Protein AF-K1QH20-F1 (afdb_monomer_lite)

Organism: Magallana gigas (NCBI:txid29159)

pLDDT: mean 80.58, std 1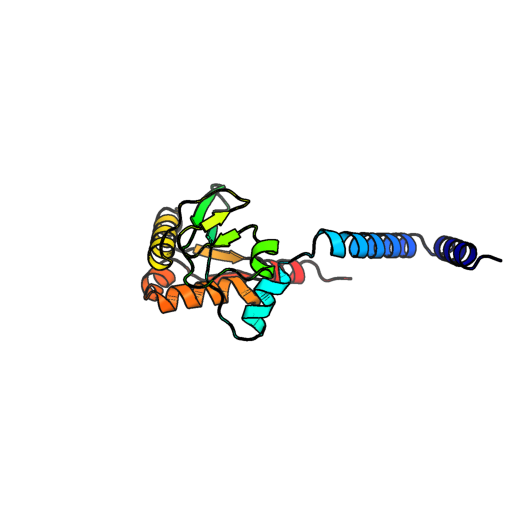6.11, range [40.53, 97.88]

Sequence (175 aa):
MDGNRVKKREKMSLPETKRRRLILKQERANQKDASEVSEGSTYQSVRQGAMPHITQIGAVEMESGEAFSTYVLPKISIEPGAEQATGKVYDGTSVFANGLKVAAVPIREALLNFLKWLSTLRNCEVVLVAHNGRVFDFRVLSNAVVRTGLQKQFLDKVSGFTDSLSLIRSKHKKT

Radius of gyration: 21.71 Å; chains: 1; bounding box: 45×49×66 Å

Foldseek 3Di:
DDPVVVVVVVLVVDDPVVNVVVVVVVVVVVVCVVPVQAPVVLLVCLVVPHQDAAQKDWDADDPPRDIDIAGADDQDFDDPSRCRVQVWGDPNPFIDHVNHTDDHDHLLVNVVVVLVVLVVDPDQADEAEDAVCVSPVVVNVVVSCVVNVNVVSCVSHYVYYDHVNVVVCVVDPDD

InterPro domains:
  IPR012337 Ribonuclease H-like superfamily [SSF53098] (51-173)
  IPR036397 Ribonuclease H superfamily [G3DSA:3.30.420.10] (40-175)
  IPR040393 Three-prime repair exonuclease 1/2 [PTHR13058] (53-172)

Secondary structure (DSSP, 8-state):
--HHHHHHHHHTTS-HHHHHHHHHHHHHHHHHHHHSSSHHHHHHHHHTT--PPP-EEEEE-TTT--EEEEEEE-SSPPPHHHHHHH-EEE-SS-EEETTEEE-EEEHHHHHHHHHHHHTTSSSSSEEEEETTTTTTHHHHHHHHHHHHT-HHHHHTTEEEEEEHHHHHHHHS---

Structure (mmCIF, N/CA/C/O backbone):
data_AF-K1QH20-F1
#
_entry.id   AF-K1QH20-F1
#
loop_
_atom_site.group_PDB
_atom_site.id
_atom_site.type_symbol
_atom_site.label_atom_id
_atom_site.label_alt_id
_atom_site.label_comp_id
_atom_site.label_asym_id
_atom_site.label_entity_id
_atom_site.label_seq_id
_atom_site.pdbx_PDB_ins_code
_atom_site.Cartn_x
_atom_site.Cartn_y
_atom_site.Cartn_z
_atom_site.occupancy
_atom_site.B_iso_or_equiv
_atom_site.auth_seq_id
_atom_site.auth_comp_id
_atom_site.auth_asym_id
_atom_site.auth_atom_id
_atom_site.pdbx_PDB_model_num
ATOM 1 N N . MET A 1 1 ? -7.078 33.865 -49.577 1.00 51.38 1 MET A N 1
ATOM 2 C CA . MET A 1 1 ? -7.608 34.283 -48.258 1.00 51.38 1 MET A CA 1
ATOM 3 C C . MET A 1 1 ? -7.251 33.213 -47.236 1.00 51.38 1 MET A C 1
ATOM 5 O O . MET A 1 1 ? -7.563 32.055 -47.472 1.00 51.38 1 MET A O 1
ATOM 9 N N . ASP A 1 2 ? -6.565 33.577 -46.149 1.00 52.25 2 ASP A N 1
ATOM 10 C CA . ASP A 1 2 ? -6.035 32.635 -45.149 1.00 52.25 2 ASP A CA 1
ATOM 11 C C . ASP A 1 2 ? -7.125 31.839 -44.415 1.00 52.25 2 ASP A C 1
ATOM 13 O O . ASP A 1 2 ? -7.915 32.399 -43.646 1.00 52.25 2 ASP A O 1
ATOM 17 N N . GLY A 1 3 ? -7.111 30.511 -44.565 1.00 53.66 3 GLY A N 1
ATOM 18 C CA . GLY A 1 3 ? -8.066 29.591 -43.928 1.00 53.66 3 GLY A CA 1
ATOM 19 C C . GLY A 1 3 ? -8.086 29.647 -42.392 1.00 53.66 3 GLY A C 1
ATOM 20 O O . GLY A 1 3 ? -9.079 29.274 -41.767 1.00 53.66 3 GLY A O 1
ATOM 21 N N . ASN A 1 4 ? -7.036 30.185 -41.762 1.00 53.47 4 ASN A N 1
ATOM 22 C CA . ASN A 1 4 ? -6.982 30.391 -40.311 1.00 53.47 4 ASN A CA 1
ATOM 23 C C . ASN A 1 4 ? -7.859 31.562 -39.829 1.00 53.47 4 ASN A C 1
ATOM 25 O O . ASN A 1 4 ? -8.397 31.524 -38.720 1.00 53.47 4 ASN A O 1
ATOM 29 N N . ARG A 1 5 ? -8.063 32.592 -40.664 1.00 55.69 5 ARG A N 1
ATOM 30 C CA . ARG A 1 5 ? -8.928 33.740 -40.331 1.00 55.69 5 ARG A CA 1
ATOM 31 C C . ARG A 1 5 ? -10.413 33.375 -40.390 1.00 55.69 5 ARG A C 1
ATOM 33 O O . ARG A 1 5 ? -11.188 33.863 -39.567 1.00 55.69 5 ARG A O 1
ATOM 40 N N . VAL A 1 6 ? -10.791 32.477 -41.301 1.00 57.16 6 VAL A N 1
ATOM 41 C CA . VAL A 1 6 ? -12.174 31.995 -41.469 1.00 57.16 6 VAL A CA 1
ATOM 42 C C . VAL A 1 6 ? -12.606 31.147 -40.267 1.00 57.16 6 VAL A C 1
ATOM 44 O O . VAL A 1 6 ? -13.601 31.467 -39.619 1.00 57.16 6 VAL A O 1
ATOM 47 N N . LYS A 1 7 ? -11.783 30.172 -39.854 1.00 58.78 7 LYS A N 1
ATOM 48 C CA . LYS A 1 7 ? -12.054 29.316 -38.680 1.00 58.78 7 LYS A CA 1
ATOM 49 C C . LYS A 1 7 ? -12.189 30.102 -37.370 1.00 58.78 7 LYS A C 1
ATOM 51 O O . LYS A 1 7 ? -12.952 29.716 -36.484 1.00 58.78 7 LYS A O 1
ATOM 56 N N . LYS A 1 8 ? -11.454 31.212 -37.220 1.00 59.88 8 LYS A N 1
ATOM 57 C CA . LYS A 1 8 ? -11.553 32.087 -36.039 1.00 59.88 8 LYS A CA 1
ATOM 58 C C . LYS A 1 8 ? -12.876 32.860 -36.025 1.00 59.88 8 LYS A C 1
ATOM 60 O O . LYS A 1 8 ? -13.499 32.953 -34.972 1.00 59.88 8 LYS A O 1
ATOM 65 N N . ARG A 1 9 ? -13.338 33.352 -37.182 1.00 61.00 9 ARG A N 1
ATOM 66 C CA . ARG A 1 9 ? -14.635 34.042 -37.319 1.00 61.00 9 ARG A CA 1
ATOM 67 C C . ARG A 1 9 ? -15.825 33.111 -37.078 1.00 61.00 9 ARG A C 1
ATOM 69 O O . ARG A 1 9 ? -16.731 33.492 -36.347 1.00 61.00 9 ARG A O 1
ATOM 76 N N . GLU A 1 10 ? -15.782 31.874 -37.572 1.00 60.72 10 GLU A N 1
ATOM 77 C CA . GLU A 1 10 ? -16.838 30.877 -37.323 1.00 60.72 10 GLU A CA 1
ATOM 78 C C . GLU A 1 10 ? -16.965 30.520 -35.837 1.00 60.72 10 GLU A C 1
ATOM 80 O O . GLU A 1 10 ? -18.068 30.522 -35.288 1.00 60.72 10 GLU A O 1
ATOM 85 N N . LYS A 1 11 ? -15.842 30.315 -35.132 1.00 58.94 11 LYS A N 1
ATOM 86 C CA . LYS A 1 11 ? -15.848 30.081 -33.675 1.00 58.94 11 LYS A CA 1
ATOM 87 C C . LYS A 1 11 ? -16.425 31.267 -32.888 1.00 58.94 11 LYS A C 1
ATOM 89 O O . LYS A 1 11 ? -17.063 31.054 -31.860 1.00 58.94 11 LYS A O 1
ATOM 94 N N . MET A 1 12 ? -16.245 32.495 -33.383 1.00 61.19 12 MET A N 1
ATOM 95 C CA . MET A 1 12 ? -16.816 33.729 -32.822 1.00 61.19 12 MET A CA 1
ATOM 96 C C . MET A 1 12 ? -18.268 34.004 -33.243 1.00 61.19 12 MET A C 1
ATOM 98 O O . MET A 1 12 ? -18.807 35.038 -32.861 1.00 61.19 12 MET A O 1
ATOM 102 N N . SER A 1 13 ? -18.915 33.111 -33.994 1.00 72.75 13 SER A N 1
ATOM 103 C CA . SER A 1 13 ? -20.359 33.181 -34.285 1.00 72.75 13 SER A CA 1
ATOM 104 C C . SER A 1 13 ? -21.189 32.242 -33.398 1.00 72.75 13 SER A C 1
ATOM 106 O O . SER A 1 13 ? -22.406 32.359 -33.320 1.00 72.75 13 SER A O 1
ATOM 108 N N . LEU A 1 14 ? -20.534 31.327 -32.673 1.00 73.81 14 LEU A N 1
ATOM 109 C CA . LEU A 1 14 ? -21.208 30.321 -31.850 1.00 73.81 14 LEU A CA 1
ATOM 110 C C . LEU A 1 14 ? -21.876 30.934 -30.605 1.00 73.81 14 LEU A C 1
ATOM 112 O O . LEU A 1 14 ? -21.370 31.922 -30.078 1.00 73.81 14 LEU A O 1
ATOM 116 N N . PRO A 1 15 ? -22.939 30.328 -30.054 1.00 79.31 15 PRO A N 1
ATOM 117 C CA . PRO A 1 15 ? -23.454 30.684 -28.734 1.00 79.31 15 PRO A CA 1
ATOM 118 C C . PRO A 1 15 ? -22.367 30.579 -27.65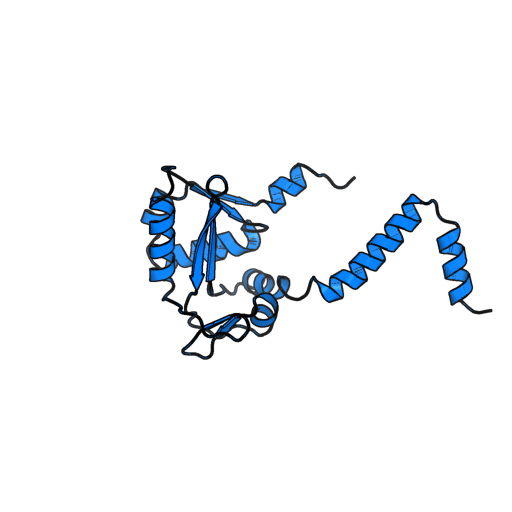6 1.00 79.31 15 PRO A C 1
ATOM 120 O O . PRO A 1 15 ? -21.503 29.696 -27.719 1.00 79.31 15 PRO A O 1
ATOM 123 N N . GLU A 1 16 ? -22.412 31.461 -26.658 1.00 69.44 16 GLU A N 1
ATOM 124 C CA . GLU A 1 16 ? -21.367 31.609 -25.636 1.00 69.44 16 GLU A CA 1
ATOM 125 C C . GLU A 1 16 ? -21.012 30.283 -24.940 1.00 69.44 16 GLU A C 1
ATOM 127 O O . GLU A 1 16 ? -19.839 29.947 -24.772 1.00 69.44 16 GLU A O 1
ATOM 132 N N . THR A 1 17 ? -22.018 29.464 -24.638 1.00 66.19 17 THR A N 1
ATOM 133 C CA . THR A 1 17 ? -21.858 28.133 -24.033 1.00 66.19 17 THR A CA 1
ATOM 134 C C . THR A 1 17 ? -21.027 27.180 -24.896 1.00 66.19 17 THR A C 1
ATOM 136 O O . THR A 1 17 ? -20.156 26.472 -24.384 1.00 66.19 17 THR A O 1
ATOM 139 N N . LYS A 1 18 ? -21.223 27.186 -26.222 1.00 66.81 18 LYS A N 1
ATOM 140 C CA . LYS A 1 18 ? -20.435 26.366 -27.158 1.00 66.81 18 LYS A CA 1
ATOM 141 C C . LYS A 1 18 ? -18.995 26.868 -27.275 1.00 66.81 18 LYS A C 1
ATOM 143 O O . LYS A 1 18 ? -18.090 26.041 -27.371 1.00 66.81 18 LYS A O 1
ATOM 148 N N . ARG A 1 19 ? -18.764 28.187 -27.206 1.00 71.69 19 ARG A N 1
ATOM 149 C CA . ARG A 1 19 ? -17.404 28.763 -27.191 1.00 71.69 19 ARG A CA 1
ATOM 150 C C . ARG A 1 19 ? -16.650 28.372 -25.932 1.00 71.69 19 ARG A C 1
ATOM 152 O O . ARG A 1 19 ? -15.553 27.830 -26.039 1.00 71.69 19 ARG A O 1
ATOM 159 N N . ARG A 1 20 ? -17.273 28.559 -24.763 1.00 69.50 20 ARG A N 1
ATOM 160 C CA . ARG A 1 20 ? -16.710 28.150 -23.468 1.00 69.50 20 ARG A CA 1
ATOM 161 C C . ARG A 1 20 ? -16.376 26.658 -23.463 1.00 69.50 20 ARG A C 1
ATOM 163 O O . ARG A 1 20 ? -15.281 26.282 -23.068 1.00 69.50 20 ARG A O 1
ATOM 170 N N . ARG A 1 21 ? -17.258 25.800 -23.993 1.00 68.31 21 ARG A N 1
ATOM 171 C CA . ARG A 1 21 ? -16.991 24.354 -24.105 1.00 68.31 21 ARG A CA 1
ATOM 172 C C . ARG A 1 21 ? -15.803 24.036 -25.014 1.00 68.31 21 ARG A C 1
ATOM 174 O O . ARG A 1 21 ? -15.046 23.119 -24.708 1.00 68.31 21 ARG A O 1
ATOM 181 N N . LEU A 1 22 ? -15.646 24.751 -26.126 1.00 67.19 22 LEU A N 1
ATOM 182 C CA . LEU A 1 22 ? -14.536 24.534 -27.053 1.00 67.19 22 LEU A CA 1
ATOM 183 C C . LEU A 1 22 ? -13.200 24.964 -26.435 1.00 67.19 22 LEU A C 1
ATOM 185 O O . LEU A 1 22 ? -12.229 24.224 -26.547 1.00 67.19 22 LEU A O 1
ATOM 189 N N . ILE A 1 23 ? -13.188 26.108 -25.744 1.00 73.06 23 ILE A N 1
ATOM 190 C CA . ILE A 1 23 ? -12.032 26.618 -24.994 1.00 73.06 23 ILE A CA 1
ATOM 191 C C . ILE A 1 23 ? -11.651 25.619 -23.905 1.00 73.06 23 ILE A C 1
ATOM 193 O O . ILE A 1 23 ? -10.546 25.102 -23.940 1.00 73.06 23 ILE A O 1
ATOM 197 N N . LEU A 1 24 ? -12.599 25.205 -23.060 1.00 63.97 24 LEU A N 1
ATOM 198 C CA . LEU A 1 24 ? -12.361 24.208 -22.012 1.00 63.97 24 LEU A CA 1
ATOM 199 C C . LEU A 1 24 ? -11.910 22.846 -22.559 1.00 63.97 24 LEU A C 1
ATOM 201 O O . LEU A 1 24 ? -11.210 22.113 -21.869 1.00 63.97 24 LEU A O 1
ATOM 205 N N . LYS A 1 25 ? -12.340 22.454 -23.767 1.00 69.81 25 LYS A N 1
ATOM 206 C CA . LYS A 1 25 ? -11.886 21.216 -24.425 1.00 69.81 25 LYS A CA 1
ATOM 207 C C . LYS A 1 25 ? -10.453 21.358 -24.939 1.00 69.81 25 LYS A C 1
ATOM 209 O O . LYS A 1 25 ? -9.709 20.387 -24.894 1.00 69.81 25 LYS A O 1
ATOM 214 N N . GLN A 1 26 ? -10.089 22.540 -25.425 1.00 67.88 26 GLN A N 1
ATOM 215 C CA . GLN A 1 26 ? -8.762 22.844 -25.949 1.00 67.88 26 GLN A CA 1
ATOM 216 C C . GLN A 1 26 ? -7.754 23.070 -24.811 1.00 67.88 26 GLN A C 1
ATOM 218 O O . GLN A 1 26 ? -6.664 22.520 -24.859 1.00 67.88 26 GLN A O 1
ATOM 223 N N . GLU A 1 27 ? -8.161 23.739 -23.733 1.00 65.31 27 GLU A N 1
ATOM 224 C CA . GLU A 1 27 ? -7.433 23.818 -22.462 1.00 65.31 27 GLU A CA 1
ATOM 225 C C . GLU A 1 27 ? -7.257 22.436 -21.840 1.00 65.31 27 GLU A C 1
ATOM 227 O O . GLU A 1 27 ? -6.150 22.105 -21.445 1.00 65.31 27 GLU A O 1
ATOM 232 N N . ARG A 1 28 ? -8.294 21.582 -21.832 1.00 57.00 28 ARG A N 1
ATOM 233 C CA . ARG A 1 28 ? -8.153 20.183 -21.395 1.00 57.00 28 ARG A CA 1
ATOM 234 C C . ARG A 1 28 ? -7.240 19.362 -22.294 1.00 57.00 28 ARG A C 1
ATOM 236 O O . ARG A 1 28 ? -6.595 18.468 -21.781 1.00 57.00 28 ARG A O 1
ATOM 243 N N . ALA A 1 29 ? -7.198 19.609 -23.601 1.00 56.53 29 ALA A N 1
ATOM 244 C CA . ALA A 1 29 ? -6.261 18.924 -24.493 1.00 56.53 29 ALA A CA 1
ATOM 245 C C . ALA A 1 29 ? -4.817 19.378 -24.226 1.00 56.53 29 ALA A C 1
ATOM 247 O O . ALA A 1 29 ? -3.939 18.542 -24.079 1.00 56.53 29 ALA A O 1
ATOM 248 N N . ASN A 1 30 ? -4.604 20.682 -24.042 1.00 59.38 30 ASN A N 1
ATOM 249 C CA . ASN A 1 30 ? -3.296 21.239 -23.700 1.00 59.38 30 ASN A CA 1
ATOM 250 C C . ASN A 1 30 ? -2.852 20.864 -22.272 1.00 59.38 30 ASN A C 1
ATOM 252 O O . ASN A 1 30 ? -1.663 20.721 -22.018 1.00 59.38 30 ASN A O 1
ATOM 256 N N . GLN A 1 31 ? -3.795 20.695 -21.337 1.00 53.09 31 GLN A N 1
ATOM 257 C CA . GLN A 1 31 ? -3.529 20.181 -19.993 1.00 53.09 31 GLN A CA 1
ATOM 258 C C . GLN A 1 31 ? -3.368 18.660 -19.983 1.00 53.09 31 GLN A C 1
ATOM 260 O O . GLN A 1 31 ? -2.563 18.178 -19.207 1.00 53.09 31 GLN A O 1
ATOM 265 N N . LYS A 1 32 ? -4.045 17.895 -20.853 1.00 45.03 32 LYS A N 1
ATOM 266 C CA . LYS A 1 32 ? -3.828 16.443 -21.002 1.00 45.03 32 LYS A CA 1
ATOM 267 C C . LYS A 1 32 ? -2.359 16.127 -21.283 1.00 45.03 32 LYS A C 1
ATOM 269 O O . LYS A 1 32 ? -1.817 15.230 -20.650 1.00 45.03 32 LYS A O 1
ATOM 274 N N . ASP A 1 33 ? -1.709 16.916 -22.134 1.00 44.19 33 ASP A N 1
ATOM 275 C CA . ASP A 1 33 ? -0.278 16.761 -22.426 1.00 44.19 33 ASP A CA 1
ATOM 276 C C . ASP A 1 33 ? 0.633 17.162 -21.245 1.00 44.19 33 ASP A C 1
ATOM 278 O O . ASP A 1 33 ? 1.781 16.732 -21.185 1.00 44.19 33 ASP A O 1
ATOM 282 N N . ALA A 1 34 ? 0.129 17.945 -20.282 1.00 42.81 34 ALA A N 1
ATOM 283 C CA . ALA A 1 34 ? 0.885 18.429 -19.123 1.00 42.81 34 ALA A CA 1
ATOM 284 C C . ALA A 1 34 ? 0.544 17.720 -17.794 1.00 42.81 34 ALA A C 1
ATOM 286 O O . ALA A 1 34 ? 1.312 17.831 -16.841 1.00 42.81 34 ALA A O 1
ATOM 287 N N . SER A 1 35 ? -0.590 17.014 -17.694 1.00 41.56 35 SER A N 1
ATOM 288 C CA . SER A 1 35 ? -1.082 16.445 -16.430 1.00 41.56 35 SER A CA 1
ATOM 289 C C . SER A 1 35 ? -1.733 15.058 -16.517 1.00 41.56 35 SER A C 1
ATOM 291 O O . SER A 1 35 ? -1.985 14.469 -15.471 1.00 41.56 35 SER A O 1
ATOM 293 N N . GLU A 1 36 ? -1.948 14.474 -17.708 1.00 40.53 36 GLU A N 1
ATOM 294 C CA . GLU A 1 36 ? -2.252 13.029 -17.844 1.00 40.53 36 GLU A CA 1
ATOM 295 C C . GLU A 1 36 ? -0.986 12.175 -18.063 1.00 40.53 36 GLU A C 1
ATOM 297 O O . GLU A 1 36 ? -1.069 10.987 -18.391 1.00 40.53 36 GLU A O 1
ATOM 302 N N . VAL A 1 37 ? 0.202 12.750 -17.848 1.00 44.53 37 VAL A N 1
ATOM 303 C CA . VAL A 1 37 ? 1.462 12.007 -17.896 1.00 44.53 37 VAL A CA 1
ATOM 304 C C . VAL A 1 37 ? 1.578 11.081 -16.675 1.00 44.53 37 VAL A C 1
ATOM 306 O O . VAL A 1 37 ? 1.930 11.475 -15.570 1.00 44.53 37 VAL A O 1
ATOM 309 N N . SER A 1 38 ? 1.306 9.808 -16.968 1.00 46.75 38 SER A N 1
ATOM 310 C CA . SER A 1 38 ? 1.894 8.582 -16.413 1.00 46.75 38 SER A CA 1
ATOM 311 C C . SER A 1 38 ? 1.200 7.800 -15.291 1.00 46.75 38 SER A C 1
ATOM 313 O O . SER A 1 38 ? 1.611 6.687 -14.989 1.00 46.75 38 SER A O 1
ATOM 315 N N . GLU A 1 39 ? 0.046 8.202 -14.774 1.00 44.12 39 GLU A N 1
ATOM 316 C CA . GLU A 1 39 ? -0.736 7.259 -13.948 1.00 44.12 39 GLU A CA 1
ATOM 317 C C . GLU A 1 39 ? -1.254 6.051 -14.778 1.00 44.12 39 GLU A C 1
ATOM 319 O O . GLU A 1 39 ? -1.308 4.911 -14.313 1.00 44.12 39 GLU A O 1
ATOM 324 N N . GLY A 1 40 ? -1.546 6.273 -16.067 1.00 50.19 40 GLY A N 1
ATOM 325 C CA . GLY A 1 40 ? -2.081 5.271 -16.997 1.00 50.19 40 GLY A CA 1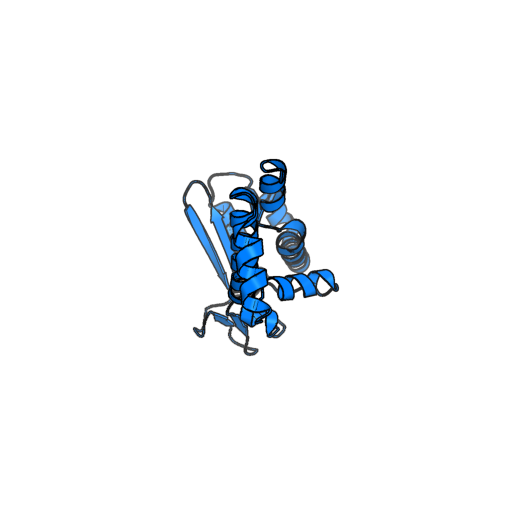
ATOM 326 C C . GLY A 1 40 ? -1.187 4.054 -17.265 1.00 50.19 40 GLY A C 1
ATOM 327 O O . GLY A 1 40 ? -1.719 2.963 -17.463 1.00 50.19 40 GLY A O 1
ATOM 328 N N . SER A 1 41 ? 0.139 4.213 -17.252 1.00 50.19 41 SER A N 1
ATOM 329 C CA . SER A 1 41 ? 1.105 3.134 -17.528 1.00 50.19 41 SER A CA 1
ATOM 330 C C . SER A 1 41 ? 1.136 2.110 -16.386 1.00 50.19 41 SER A C 1
ATOM 332 O O . SER A 1 41 ? 1.013 0.904 -16.608 1.00 50.19 41 SER A O 1
ATOM 334 N N . THR A 1 42 ? 1.145 2.595 -15.143 1.00 55.38 42 THR A N 1
ATOM 335 C CA . THR A 1 42 ? 1.053 1.757 -13.942 1.00 55.38 42 THR A CA 1
ATOM 336 C C . THR A 1 42 ? -0.260 0.963 -13.933 1.00 55.38 42 THR A C 1
ATOM 338 O O . THR A 1 42 ? -0.258 -0.244 -13.688 1.00 55.38 42 THR A O 1
ATOM 341 N N . TYR A 1 43 ? -1.384 1.586 -14.307 1.00 55.31 43 TYR A N 1
ATOM 342 C CA . TYR A 1 43 ? -2.668 0.887 -14.451 1.00 55.31 43 TYR A CA 1
ATOM 343 C C . TYR A 1 43 ? -2.708 -0.098 -15.633 1.00 55.31 43 TYR A C 1
ATOM 345 O O . TYR A 1 43 ? -3.439 -1.091 -15.574 1.00 55.31 43 TYR A O 1
ATOM 353 N N . GLN A 1 44 ? -1.961 0.159 -16.713 1.00 55.06 44 GLN A N 1
ATOM 354 C CA . GLN A 1 44 ? -1.887 -0.727 -17.879 1.00 55.06 44 GLN A CA 1
ATOM 355 C C . GLN A 1 44 ? -1.249 -2.075 -17.532 1.00 55.06 44 GLN A C 1
ATOM 357 O O . GLN A 1 44 ? -1.772 -3.091 -17.984 1.00 55.06 44 GLN A O 1
ATOM 362 N N . SER A 1 45 ? -0.231 -2.110 -16.665 1.00 58.97 45 SER A N 1
ATOM 363 C CA . SER A 1 45 ? 0.382 -3.369 -16.201 1.00 58.97 45 SER A CA 1
ATOM 364 C C . SER A 1 45 ? -0.648 -4.316 -15.553 1.00 58.97 45 SER A C 1
ATOM 366 O O . SER A 1 45 ? -0.792 -5.470 -15.962 1.00 58.97 45 SER A O 1
ATOM 368 N N . VAL A 1 46 ? -1.489 -3.789 -14.652 1.00 59.28 46 VAL A N 1
ATOM 369 C CA . VAL A 1 46 ? -2.583 -4.531 -13.993 1.00 59.28 46 VAL A CA 1
ATOM 370 C C . VAL A 1 46 ? -3.665 -4.974 -14.981 1.00 59.28 46 VAL A C 1
ATOM 372 O O . VAL A 1 46 ? -4.303 -6.016 -14.795 1.00 59.28 46 VAL A O 1
ATOM 375 N N . ARG A 1 47 ? -3.896 -4.195 -16.043 1.00 57.25 47 ARG A N 1
ATOM 376 C CA . ARG A 1 47 ? -4.847 -4.533 -17.116 1.00 57.25 47 ARG A CA 1
ATOM 377 C C . ARG A 1 47 ? -4.309 -5.593 -18.075 1.00 57.25 47 ARG A C 1
ATOM 379 O O . ARG A 1 47 ? -5.107 -6.337 -18.630 1.00 57.25 47 ARG A O 1
ATOM 386 N N . GLN A 1 48 ? -2.993 -5.677 -18.239 1.00 59.97 48 GLN A N 1
ATOM 387 C CA . GLN A 1 48 ? -2.307 -6.679 -19.061 1.00 59.97 48 GLN A CA 1
ATOM 388 C C . GLN A 1 48 ? -1.988 -7.971 -18.286 1.00 59.97 48 GLN A C 1
ATOM 390 O O . GLN A 1 48 ? -1.410 -8.896 -18.845 1.00 59.97 48 GLN A O 1
ATOM 395 N N . GLY A 1 49 ? -2.396 -8.062 -17.014 1.00 63.41 49 GLY A N 1
ATOM 396 C CA . GLY A 1 49 ? -2.265 -9.269 -16.193 1.00 63.41 49 GLY A CA 1
ATOM 397 C C . GLY A 1 49 ? -0.981 -9.352 -15.363 1.00 63.41 49 GLY A C 1
ATOM 398 O O . GLY A 1 49 ? -0.825 -10.307 -14.604 1.00 63.41 49 GLY A O 1
ATOM 399 N N . ALA A 1 50 ? -0.095 -8.356 -15.436 1.00 76.06 50 ALA A N 1
ATOM 400 C CA . ALA A 1 50 ? 1.072 -8.265 -14.565 1.00 76.06 50 ALA A CA 1
ATOM 401 C C . ALA A 1 50 ? 0.687 -7.630 -13.216 1.00 76.06 50 ALA A C 1
ATOM 403 O O . ALA A 1 50 ? 0.022 -6.596 -13.162 1.00 76.06 50 ALA A O 1
ATOM 404 N N . MET A 1 51 ? 1.086 -8.257 -12.107 1.00 85.94 51 MET A N 1
ATOM 405 C CA . MET A 1 51 ? 0.803 -7.768 -10.752 1.00 85.94 51 MET A CA 1
ATOM 406 C C . MET A 1 51 ? 1.962 -6.863 -10.296 1.00 85.94 51 MET A C 1
ATOM 408 O O . MET A 1 51 ? 3.054 -7.381 -10.046 1.00 85.94 51 MET A O 1
ATOM 412 N N . PRO A 1 52 ? 1.775 -5.537 -10.186 1.00 87.12 52 PRO A N 1
ATOM 413 C CA . PRO A 1 52 ? 2.850 -4.616 -9.844 1.00 87.12 52 PRO A CA 1
ATOM 414 C C . PRO A 1 52 ? 3.237 -4.740 -8.373 1.00 87.12 52 PRO A C 1
ATOM 416 O O . PRO A 1 52 ? 2.429 -5.075 -7.506 1.00 87.12 52 PRO A O 1
ATOM 419 N N . HIS A 1 53 ? 4.493 -4.435 -8.072 1.00 89.94 53 HIS A N 1
ATOM 420 C CA . HIS A 1 53 ? 4.956 -4.366 -6.694 1.00 89.94 53 HIS A CA 1
ATOM 421 C C . HIS A 1 53 ? 4.573 -3.022 -6.068 1.00 89.94 53 HIS A C 1
ATOM 423 O O . HIS A 1 53 ? 4.711 -1.972 -6.690 1.00 89.94 53 HIS A O 1
ATOM 429 N N . ILE A 1 54 ? 4.127 -3.057 -4.813 1.00 92.31 54 ILE A N 1
ATOM 430 C CA . ILE A 1 54 ? 3.917 -1.847 -4.014 1.00 92.31 54 ILE A CA 1
ATOM 431 C C . ILE A 1 54 ? 5.288 -1.249 -3.696 1.00 92.31 54 ILE A C 1
ATOM 433 O O . ILE A 1 54 ? 6.167 -1.961 -3.215 1.00 92.31 54 ILE A O 1
ATOM 437 N N . THR A 1 55 ? 5.452 0.050 -3.944 1.00 92.94 55 THR A N 1
ATOM 438 C CA . THR A 1 55 ? 6.674 0.817 -3.637 1.00 92.94 55 THR A CA 1
ATOM 439 C C . THR A 1 55 ? 6.472 1.807 -2.485 1.00 92.94 55 THR A C 1
ATOM 441 O O . THR A 1 55 ? 7.439 2.296 -1.903 1.00 92.94 55 THR A O 1
ATOM 444 N N . GLN A 1 56 ? 5.222 2.098 -2.118 1.00 94.25 56 GLN A N 1
ATOM 445 C CA . GLN A 1 56 ? 4.850 2.876 -0.938 1.00 94.25 56 GLN A CA 1
ATOM 446 C C . GLN A 1 56 ? 3.423 2.519 -0.518 1.00 94.25 56 GLN A C 1
ATOM 448 O O . GLN A 1 56 ? 2.571 2.288 -1.372 1.00 94.25 56 GLN A O 1
ATOM 453 N N . ILE A 1 57 ? 3.160 2.514 0.786 1.00 96.38 57 ILE A N 1
ATOM 454 C CA . ILE A 1 57 ? 1.804 2.523 1.343 1.00 96.38 57 ILE A CA 1
ATOM 455 C C . ILE A 1 57 ? 1.607 3.886 1.997 1.00 96.38 57 ILE A C 1
ATOM 457 O O . ILE A 1 57 ? 2.386 4.259 2.874 1.00 96.38 57 ILE A O 1
ATOM 461 N N . GLY A 1 58 ? 0.596 4.622 1.543 1.00 95.75 58 GLY A N 1
ATOM 462 C CA . GLY A 1 58 ? 0.196 5.913 2.090 1.00 95.75 58 GLY A CA 1
ATOM 463 C C . GLY A 1 58 ? -1.287 5.895 2.444 1.00 95.75 58 GLY A C 1
ATOM 464 O O . GLY A 1 58 ? -2.093 5.409 1.655 1.00 95.75 58 GLY A O 1
ATOM 465 N N . ALA A 1 59 ? -1.643 6.401 3.620 1.00 95.88 59 ALA A N 1
ATOM 466 C CA . ALA A 1 59 ? -3.027 6.522 4.066 1.00 95.88 59 ALA A CA 1
ATOM 467 C C . ALA A 1 59 ? -3.192 7.740 4.980 1.00 95.88 59 ALA A C 1
ATOM 469 O O . ALA A 1 59 ? -2.242 8.157 5.639 1.00 95.88 59 ALA A O 1
ATOM 470 N N . VAL A 1 60 ? -4.403 8.291 5.018 1.00 95.06 60 VAL A N 1
ATOM 471 C CA . VAL A 1 60 ? -4.786 9.396 5.902 1.00 95.06 60 VAL A CA 1
ATOM 472 C C . VAL A 1 60 ? -6.122 9.047 6.543 1.00 95.06 60 VAL A C 1
ATOM 474 O O . VAL A 1 60 ? -7.027 8.564 5.860 1.00 95.06 60 VAL A O 1
ATOM 477 N N . GLU A 1 61 ? -6.236 9.271 7.846 1.00 92.81 61 GLU A N 1
ATOM 478 C CA . GLU A 1 61 ? -7.493 9.187 8.580 1.00 92.81 61 GLU A CA 1
ATOM 479 C C . GLU A 1 61 ? -8.229 10.534 8.479 1.00 92.81 61 GLU A C 1
ATOM 481 O O . GLU A 1 61 ? -7.635 11.600 8.635 1.00 92.81 61 GLU A O 1
ATOM 486 N N . MET A 1 62 ? -9.518 10.493 8.146 1.00 86.94 62 MET A N 1
ATOM 487 C CA . MET A 1 62 ? -10.270 11.673 7.712 1.00 86.94 62 MET A CA 1
ATOM 488 C C . MET A 1 62 ? -10.652 12.610 8.862 1.00 86.94 62 MET A C 1
ATOM 490 O O . MET A 1 62 ? -10.796 13.807 8.626 1.00 86.94 62 MET A O 1
ATOM 494 N N . GLU A 1 63 ? -10.857 12.091 10.074 1.00 85.94 63 GLU A N 1
ATOM 495 C CA . GLU A 1 63 ? -11.304 12.894 11.217 1.00 85.94 63 GLU A CA 1
ATOM 496 C C . GLU A 1 63 ? -10.147 13.576 11.952 1.00 85.94 63 GLU A C 1
ATOM 498 O O . GLU A 1 63 ? -10.198 14.769 12.242 1.00 85.94 63 GLU A O 1
ATOM 503 N N . SER A 1 64 ? -9.112 12.810 12.281 1.00 87.75 64 SER A N 1
ATOM 504 C CA . SER A 1 64 ? -7.943 13.242 13.047 1.00 87.75 64 SER A CA 1
ATOM 505 C C . SER A 1 64 ? -6.858 13.869 12.172 1.00 87.75 64 SER A C 1
ATOM 507 O O . SER A 1 64 ? -6.035 14.630 12.677 1.00 87.75 64 SER A O 1
ATOM 509 N N . GLY A 1 65 ? -6.839 13.558 10.871 1.00 89.38 65 GLY A N 1
ATOM 510 C CA . GLY A 1 65 ? -5.770 13.964 9.959 1.00 89.38 65 GLY A CA 1
ATOM 511 C C . GLY A 1 65 ? -4.466 13.186 10.148 1.00 89.38 65 GLY A C 1
ATOM 512 O O . GLY A 1 65 ? -3.463 13.527 9.518 1.00 89.38 65 GLY A O 1
ATOM 513 N N . GLU A 1 66 ? -4.450 12.150 10.994 1.00 91.06 66 GLU A N 1
ATOM 514 C CA . GLU A 1 66 ? -3.290 11.276 11.139 1.00 91.06 66 GLU A CA 1
ATOM 515 C C . GLU A 1 66 ? -2.951 10.608 9.805 1.00 91.06 66 GLU A C 1
ATOM 517 O O . GLU A 1 66 ? -3.820 10.094 9.097 1.00 91.06 66 GLU A O 1
ATOM 522 N N . ALA A 1 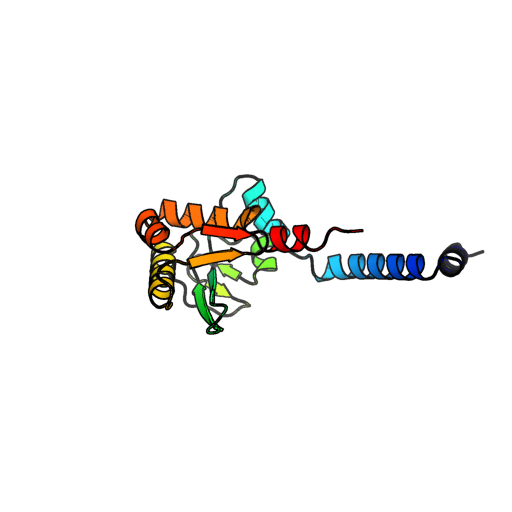67 ? -1.664 10.600 9.467 1.00 94.44 67 ALA A N 1
ATOM 523 C CA . ALA A 1 67 ? -1.171 10.051 8.216 1.00 94.44 67 ALA A CA 1
ATOM 524 C C . ALA A 1 67 ? -0.167 8.928 8.468 1.00 94.44 67 ALA A C 1
ATOM 526 O O . ALA A 1 67 ? 0.701 9.013 9.338 1.00 94.44 67 ALA A O 1
ATOM 527 N N . PHE A 1 68 ? -0.249 7.899 7.636 1.00 95.94 68 PHE A N 1
ATOM 528 C CA . PHE A 1 68 ? 0.716 6.819 7.562 1.00 95.94 68 PHE A CA 1
ATOM 529 C C . PHE A 1 68 ? 1.398 6.842 6.202 1.00 95.94 68 PHE A C 1
ATOM 531 O O . PHE A 1 68 ? 0.745 6.961 5.166 1.00 95.94 68 PHE A O 1
ATOM 538 N N . SER A 1 69 ? 2.720 6.701 6.196 1.00 96.62 69 SER A N 1
ATOM 539 C CA . SER A 1 69 ? 3.508 6.603 4.974 1.00 96.62 69 SER A CA 1
ATOM 540 C C . SER A 1 69 ? 4.721 5.719 5.217 1.00 96.62 69 SER A C 1
ATOM 542 O O . SER A 1 69 ? 5.519 5.981 6.114 1.00 96.62 69 SER A O 1
ATOM 544 N N . THR A 1 70 ? 4.876 4.669 4.415 1.00 95.88 70 THR A N 1
ATOM 545 C CA . THR A 1 70 ? 6.067 3.817 4.449 1.00 95.88 70 THR A CA 1
ATOM 546 C C . THR A 1 70 ? 6.469 3.409 3.041 1.00 95.88 70 THR A C 1
ATOM 548 O O . THR A 1 70 ? 5.615 3.073 2.216 1.00 95.88 70 THR A O 1
ATOM 551 N N . TYR A 1 71 ? 7.768 3.453 2.748 1.00 95.44 71 TYR A N 1
ATOM 552 C CA . TYR A 1 71 ? 8.303 2.976 1.478 1.00 95.44 71 TYR A CA 1
ATOM 553 C C . TYR A 1 71 ? 8.579 1.479 1.548 1.00 95.44 71 TYR A C 1
ATOM 555 O O . TYR A 1 71 ? 8.966 0.937 2.584 1.00 95.44 71 TYR A O 1
ATOM 563 N N . VAL A 1 72 ? 8.384 0.813 0.417 1.00 95.12 72 VAL A N 1
ATOM 564 C CA . VAL A 1 72 ? 8.481 -0.638 0.309 1.00 95.12 72 VAL A CA 1
ATOM 565 C C . VAL A 1 72 ? 9.590 -0.999 -0.660 1.00 95.12 72 VAL A C 1
ATOM 567 O O . VAL A 1 72 ? 9.655 -0.442 -1.752 1.00 95.12 72 VAL A O 1
ATOM 570 N N . LEU A 1 73 ? 10.434 -1.954 -0.272 1.00 93.62 73 LEU A N 1
ATOM 571 C CA . LEU A 1 73 ? 11.437 -2.549 -1.150 1.00 93.62 73 LEU A CA 1
ATOM 572 C C . LEU A 1 73 ? 10.743 -3.459 -2.181 1.00 93.62 73 LEU A C 1
ATOM 574 O O . LEU A 1 73 ? 10.201 -4.508 -1.797 1.00 93.62 73 LEU A O 1
ATOM 578 N N . PRO A 1 74 ? 10.733 -3.101 -3.480 1.00 88.56 74 PRO A N 1
ATOM 579 C CA . PRO A 1 74 ? 10.260 -4.008 -4.512 1.00 88.56 74 PRO A CA 1
ATOM 580 C C . PRO A 1 74 ? 11.295 -5.125 -4.740 1.00 88.56 74 PRO A C 1
ATOM 582 O O . PRO A 1 74 ? 12.406 -5.088 -4.223 1.00 88.56 74 PRO A O 1
ATOM 585 N N . LYS A 1 75 ? 10.923 -6.153 -5.514 1.00 85.38 75 LYS A N 1
ATOM 586 C CA . LYS A 1 75 ? 11.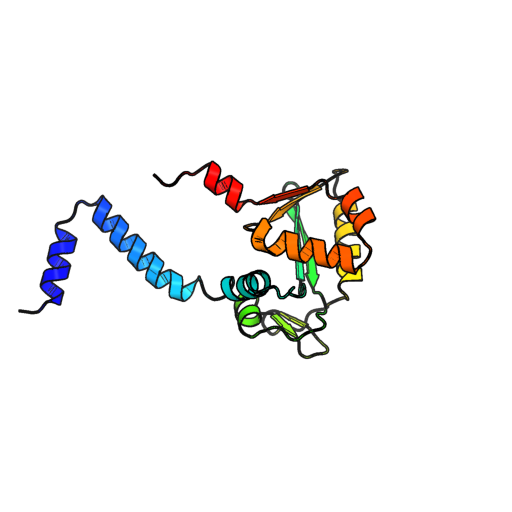854 -7.221 -5.942 1.00 85.38 75 LYS A CA 1
ATOM 587 C C . LYS A 1 75 ? 12.175 -7.142 -7.434 1.00 85.38 75 LYS A C 1
ATOM 589 O O . LYS A 1 75 ? 12.905 -7.977 -7.948 1.00 85.38 75 LYS A O 1
ATOM 594 N N . ILE A 1 76 ? 11.549 -6.192 -8.117 1.00 83.19 76 ILE A N 1
ATOM 595 C CA . ILE A 1 76 ? 11.663 -5.943 -9.546 1.00 83.19 76 ILE A CA 1
ATOM 596 C C . ILE A 1 76 ? 11.945 -4.456 -9.723 1.00 83.19 76 ILE A C 1
ATOM 598 O O . ILE A 1 76 ? 11.508 -3.645 -8.899 1.00 83.19 76 ILE A O 1
ATOM 602 N N . SER A 1 77 ? 12.684 -4.113 -10.773 1.00 82.19 77 SER A N 1
ATOM 603 C CA . SER A 1 77 ? 12.919 -2.721 -11.148 1.00 82.19 77 SER A CA 1
ATOM 604 C C . SER A 1 77 ? 11.602 -2.012 -11.461 1.00 82.19 77 SER A C 1
ATOM 606 O O . SER A 1 77 ? 10.620 -2.636 -11.868 1.00 82.19 77 SER A O 1
ATOM 608 N N . ILE A 1 78 ? 11.585 -0.700 -11.245 1.00 83.56 78 ILE A N 1
ATOM 609 C CA . ILE A 1 78 ? 10.432 0.143 -11.554 1.00 83.56 78 ILE A CA 1
ATOM 610 C C . ILE A 1 78 ? 10.479 0.460 -13.050 1.00 83.56 78 ILE A C 1
ATOM 612 O O . ILE A 1 78 ? 11.516 0.868 -13.566 1.00 83.56 78 ILE A O 1
ATOM 616 N N . GLU A 1 79 ? 9.375 0.229 -13.758 1.00 83.69 79 GLU A N 1
ATOM 617 C CA . GLU A 1 79 ? 9.293 0.556 -15.182 1.00 83.69 79 GLU A CA 1
ATOM 618 C C . GLU A 1 79 ? 9.351 2.078 -15.396 1.00 83.69 79 GLU A C 1
ATOM 620 O O . GLU A 1 79 ? 8.767 2.813 -14.595 1.00 83.69 79 GLU A O 1
ATOM 625 N N . PRO A 1 80 ? 9.941 2.572 -16.503 1.00 81.12 80 PRO A N 1
ATOM 626 C CA . PRO A 1 80 ? 10.072 4.010 -16.758 1.00 81.12 80 PRO A CA 1
ATOM 627 C C . PRO A 1 80 ? 8.748 4.783 -16.679 1.00 81.12 80 PRO A C 1
ATOM 629 O O . PRO A 1 80 ? 8.712 5.916 -16.206 1.00 81.12 80 PRO A O 1
ATOM 632 N N . GLY A 1 81 ? 7.636 4.161 -17.091 1.00 81.44 81 GLY A N 1
ATOM 633 C CA . GLY A 1 81 ? 6.304 4.747 -16.935 1.00 81.44 81 GLY A CA 1
ATOM 634 C C . GLY A 1 81 ? 5.924 4.943 -15.463 1.00 81.44 81 GLY A C 1
ATOM 635 O O . GLY A 1 81 ? 5.520 6.034 -15.065 1.00 81.44 81 GLY A O 1
ATOM 636 N N . ALA A 1 82 ? 6.106 3.923 -14.626 1.00 78.25 82 ALA A N 1
ATOM 637 C CA . ALA A 1 82 ? 5.819 4.015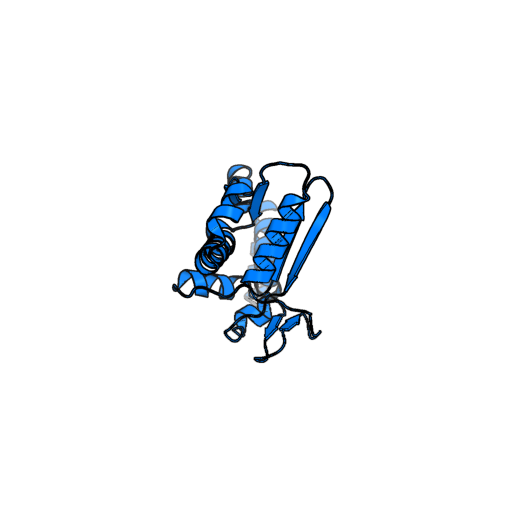 -13.196 1.00 78.25 82 ALA A CA 1
ATOM 638 C C . ALA A 1 82 ? 6.771 4.984 -12.472 1.00 78.25 82 ALA A C 1
ATOM 640 O O . ALA A 1 82 ? 6.339 5.713 -11.577 1.00 78.25 82 ALA A O 1
ATOM 641 N N . GLU A 1 83 ? 8.039 5.048 -12.884 1.00 83.25 83 GLU A N 1
ATOM 642 C CA . GLU A 1 83 ? 9.002 6.036 -12.390 1.00 83.25 83 GLU A CA 1
ATOM 643 C C . GLU A 1 83 ? 8.542 7.460 -12.716 1.00 83.25 83 GLU A C 1
ATOM 645 O O . GLU A 1 83 ? 8.428 8.280 -11.810 1.00 83.25 83 GLU A O 1
ATOM 650 N N . GLN A 1 84 ? 8.180 7.740 -13.972 1.00 83.06 84 GLN A N 1
ATOM 651 C CA . GLN A 1 84 ? 7.679 9.055 -14.381 1.00 83.06 84 GLN A CA 1
ATOM 652 C C . GLN A 1 84 ? 6.405 9.458 -13.623 1.00 83.06 84 GLN A C 1
ATOM 654 O O . GLN A 1 84 ? 6.213 10.630 -13.313 1.00 83.06 84 GLN A O 1
ATOM 659 N N . ALA A 1 85 ? 5.540 8.490 -13.316 1.00 79.31 85 ALA A N 1
ATOM 660 C CA . ALA A 1 85 ? 4.275 8.724 -12.622 1.00 79.31 85 ALA A CA 1
ATOM 661 C C . ALA A 1 85 ? 4.449 9.031 -11.136 1.00 79.31 85 ALA A C 1
ATOM 663 O O . ALA A 1 85 ? 3.705 9.821 -10.563 1.00 79.31 85 ALA A O 1
ATOM 664 N N . THR A 1 86 ? 5.391 8.338 -10.498 1.00 81.44 86 THR A N 1
ATOM 665 C CA . THR A 1 86 ? 5.506 8.313 -9.035 1.00 81.44 86 THR A CA 1
ATOM 666 C C . THR A 1 86 ? 6.746 9.031 -8.513 1.00 81.44 86 THR A C 1
ATOM 668 O O . THR A 1 86 ? 6.847 9.254 -7.307 1.00 81.44 86 THR A O 1
ATOM 671 N N . GLY A 1 87 ? 7.699 9.356 -9.389 1.00 85.62 87 GLY A N 1
ATOM 672 C CA . GLY A 1 87 ? 9.018 9.877 -9.034 1.00 85.62 87 GLY A CA 1
ATOM 673 C C . GLY A 1 87 ? 9.885 8.869 -8.275 1.00 85.62 87 GLY A C 1
ATOM 674 O O . GLY A 1 87 ? 10.803 9.273 -7.560 1.00 85.62 87 GLY A O 1
ATOM 675 N N . LYS A 1 88 ? 9.570 7.568 -8.347 1.00 86.81 88 LYS A N 1
ATOM 676 C CA . LYS A 1 88 ? 10.248 6.522 -7.571 1.00 86.81 88 LYS A CA 1
ATOM 677 C C . LYS A 1 88 ? 11.210 5.719 -8.430 1.00 86.81 88 LYS A C 1
ATOM 679 O O . LYS A 1 88 ? 10.829 5.237 -9.491 1.00 86.81 88 LYS A O 1
ATOM 684 N N . VAL A 1 89 ? 12.401 5.480 -7.891 1.00 88.19 89 VAL A N 1
ATOM 685 C CA . VAL A 1 89 ? 13.450 4.666 -8.517 1.00 88.19 89 VAL A CA 1
ATOM 686 C C . VAL A 1 89 ? 13.893 3.575 -7.552 1.00 88.19 89 VAL A C 1
ATOM 688 O O . VAL A 1 89 ? 13.946 3.790 -6.340 1.00 88.19 89 VAL A O 1
ATOM 691 N N . TYR A 1 90 ? 14.217 2.400 -8.086 1.00 87.56 90 TYR A N 1
ATOM 692 C CA . TYR A 1 90 ? 14.840 1.312 -7.340 1.00 87.56 90 TYR A CA 1
ATOM 693 C C . TYR A 1 90 ? 16.082 0.828 -8.088 1.00 87.56 90 TYR A C 1
ATOM 695 O O . TYR A 1 90 ? 15.971 0.358 -9.218 1.00 87.56 90 TYR A O 1
ATOM 703 N N . ASP A 1 91 ? 17.248 0.931 -7.450 1.00 86.19 91 ASP A N 1
ATOM 704 C CA . ASP A 1 91 ? 18.548 0.581 -8.051 1.00 86.19 91 ASP A CA 1
ATOM 705 C C . ASP A 1 91 ? 18.961 -0.890 -7.831 1.00 86.19 91 ASP A C 1
ATOM 707 O O . ASP A 1 91 ? 20.080 -1.281 -8.150 1.00 86.19 91 ASP A O 1
ATOM 711 N N . GLY A 1 92 ? 18.072 -1.712 -7.260 1.00 83.50 92 GLY A N 1
ATOM 712 C CA . GLY A 1 92 ? 18.366 -3.089 -6.841 1.00 83.50 92 GLY A CA 1
ATOM 713 C C . GLY A 1 92 ? 18.739 -3.227 -5.360 1.00 83.50 92 GLY A C 1
ATOM 714 O O . GLY A 1 92 ? 18.689 -4.326 -4.813 1.00 83.50 92 GLY A O 1
ATOM 715 N N . THR A 1 93 ? 19.036 -2.125 -4.671 1.00 85.44 93 THR A N 1
ATOM 716 C CA . THR A 1 93 ? 19.376 -2.113 -3.236 1.00 85.44 93 THR A CA 1
ATOM 717 C C . THR A 1 93 ? 18.598 -1.067 -2.443 1.00 85.44 93 THR A C 1
ATOM 719 O O . THR A 1 93 ? 18.160 -1.333 -1.327 1.00 85.44 93 THR A O 1
ATOM 722 N N . SER A 1 94 ? 18.397 0.112 -3.022 1.00 89.19 94 SER A N 1
ATOM 723 C CA . SER A 1 94 ? 17.879 1.310 -2.376 1.00 89.19 94 SER A CA 1
ATOM 724 C C . SER A 1 94 ? 16.705 1.871 -3.172 1.00 89.19 94 SER A C 1
ATOM 726 O O . SER A 1 94 ? 16.687 1.826 -4.403 1.00 89.19 94 SER A O 1
ATOM 728 N N . VAL A 1 95 ? 15.721 2.417 -2.457 1.00 90.88 95 VAL A N 1
ATOM 729 C CA . VAL A 1 95 ? 14.604 3.155 -3.057 1.00 90.88 95 VAL A CA 1
ATOM 730 C C . VAL A 1 95 ? 14.904 4.646 -2.971 1.00 90.88 95 VAL A C 1
ATOM 732 O O . VAL A 1 95 ? 15.356 5.140 -1.935 1.00 90.88 95 VAL A O 1
ATOM 735 N N . PHE A 1 96 ? 14.624 5.360 -4.054 1.00 90.50 96 PHE A N 1
ATOM 736 C CA . PHE A 1 96 ? 14.705 6.811 -4.133 1.00 90.50 96 PHE A CA 1
ATOM 737 C C . PHE A 1 96 ? 13.325 7.375 -4.450 1.00 90.50 96 PHE A C 1
ATOM 739 O O . PHE A 1 96 ? 12.598 6.815 -5.268 1.00 90.50 96 PHE A O 1
ATOM 746 N N . ALA A 1 97 ? 12.968 8.484 -3.813 1.00 89.75 97 ALA A N 1
ATOM 747 C CA . ALA A 1 97 ? 11.761 9.245 -4.094 1.00 89.75 97 ALA A CA 1
ATOM 748 C C . ALA A 1 97 ? 12.167 10.673 -4.459 1.00 89.75 97 ALA A C 1
ATOM 750 O O . ALA A 1 97 ? 12.791 11.365 -3.654 1.00 89.75 97 ALA A O 1
ATOM 751 N N . ASN A 1 98 ? 11.845 11.101 -5.680 1.00 87.81 98 ASN A N 1
ATOM 752 C CA . ASN A 1 98 ? 12.215 12.409 -6.226 1.00 87.81 98 ASN A CA 1
ATOM 753 C C . ASN A 1 98 ? 13.725 12.697 -6.092 1.00 87.81 98 ASN A C 1
ATOM 755 O O . ASN A 1 98 ? 14.133 13.782 -5.688 1.00 87.81 98 ASN A O 1
ATOM 759 N N . GLY A 1 99 ? 14.554 11.686 -6.374 1.00 87.69 99 GLY A N 1
ATOM 760 C CA . GLY A 1 99 ? 16.018 11.763 -6.289 1.00 87.69 99 GLY A CA 1
ATOM 761 C C . GLY A 1 99 ? 16.610 11.601 -4.883 1.00 87.69 99 GLY A C 1
ATOM 762 O O . GLY A 1 99 ? 17.825 11.471 -4.753 1.00 87.69 99 GLY A O 1
ATOM 763 N N . LEU A 1 100 ? 15.792 11.552 -3.828 1.00 90.06 100 LEU A N 1
ATOM 764 C CA . LEU A 1 100 ? 16.265 11.381 -2.452 1.00 90.06 100 LEU A CA 1
ATOM 765 C C . LEU A 1 100 ? 16.167 9.922 -2.016 1.00 90.06 100 LEU A C 1
ATOM 767 O O . LEU A 1 100 ? 15.116 9.298 -2.158 1.00 90.06 100 LEU A O 1
ATOM 771 N N . LYS A 1 101 ? 17.246 9.380 -1.443 1.00 92.31 101 LYS A N 1
ATOM 772 C CA . LYS A 1 101 ? 17.240 8.030 -0.867 1.00 92.31 101 LYS A CA 1
ATOM 773 C C . LYS A 1 101 ? 16.284 7.984 0.325 1.00 92.31 101 LYS A C 1
ATOM 775 O O . LYS A 1 101 ? 16.407 8.787 1.247 1.00 92.31 101 LYS A O 1
ATOM 780 N N . VAL A 1 102 ? 15.363 7.025 0.318 1.00 93.31 102 VAL A N 1
ATOM 781 C CA . VAL A 1 102 ? 14.367 6.842 1.380 1.00 93.31 102 VAL A CA 1
ATOM 782 C C . VAL A 1 102 ? 14.571 5.517 2.103 1.00 93.31 102 VAL A C 1
ATOM 784 O O . VAL A 1 102 ? 14.991 4.521 1.513 1.00 93.31 102 VAL A O 1
ATOM 787 N N . ALA A 1 103 ? 14.261 5.500 3.400 1.00 94.25 103 ALA A N 1
ATOM 788 C CA . ALA A 1 103 ? 14.204 4.263 4.164 1.00 94.25 103 ALA A CA 1
ATOM 789 C C . ALA A 1 103 ? 13.010 3.431 3.680 1.00 94.25 103 ALA A C 1
ATOM 791 O O . ALA A 1 103 ? 11.872 3.902 3.710 1.00 94.25 103 ALA A O 1
ATOM 792 N N . ALA A 1 104 ? 13.280 2.209 3.231 1.00 94.94 104 ALA A N 1
ATOM 793 C CA . ALA A 1 104 ? 12.277 1.290 2.721 1.00 94.94 104 ALA A CA 1
ATOM 794 C C . ALA A 1 104 ? 12.397 -0.062 3.423 1.00 94.94 104 ALA A C 1
ATOM 796 O O . ALA A 1 104 ? 13.501 -0.526 3.708 1.00 94.94 104 ALA A O 1
ATOM 797 N N . VAL A 1 105 ? 11.254 -0.691 3.682 1.00 96.38 105 VAL A N 1
ATOM 798 C CA . VAL A 1 105 ? 11.169 -1.976 4.385 1.00 96.38 105 VAL A CA 1
ATOM 799 C C . VAL A 1 105 ? 10.583 -3.058 3.472 1.00 96.38 105 VAL A C 1
ATOM 801 O O . VAL A 1 105 ? 9.934 -2.745 2.468 1.00 96.38 105 VAL A O 1
ATOM 804 N N . PRO A 1 106 ? 10.778 -4.353 3.767 1.00 95.75 106 PRO A N 1
ATOM 805 C CA . PRO A 1 106 ? 10.119 -5.422 3.025 1.00 95.75 106 PRO A CA 1
ATOM 806 C C . PRO A 1 106 ? 8.587 -5.310 3.091 1.00 95.75 106 PRO A C 1
ATOM 808 O O . PRO A 1 106 ? 8.024 -4.945 4.119 1.00 95.75 106 PRO A O 1
ATOM 811 N N . ILE A 1 107 ? 7.886 -5.714 2.023 1.00 96.44 107 ILE A N 1
ATOM 812 C CA . ILE A 1 107 ? 6.414 -5.596 1.921 1.00 96.44 107 ILE A CA 1
ATOM 813 C C . ILE A 1 107 ? 5.648 -6.174 3.120 1.00 96.44 107 ILE A C 1
ATOM 815 O O . ILE A 1 107 ? 4.655 -5.598 3.556 1.00 96.44 107 ILE A O 1
ATOM 819 N N . ARG A 1 108 ? 6.106 -7.298 3.683 1.00 97.00 108 ARG A N 1
ATOM 820 C CA . ARG A 1 108 ? 5.455 -7.903 4.852 1.00 97.00 108 ARG A CA 1
ATOM 821 C C . ARG A 1 108 ? 5.544 -6.996 6.079 1.00 97.00 108 ARG A C 1
ATOM 823 O O . ARG A 1 108 ? 4.567 -6.869 6.806 1.00 97.00 108 ARG A O 1
ATOM 830 N N . GLU A 1 109 ? 6.696 -6.372 6.296 1.00 97.81 109 GLU A N 1
ATOM 831 C CA . GLU A 1 109 ? 6.905 -5.428 7.393 1.00 97.81 109 GLU A CA 1
ATOM 832 C C . GLU A 1 109 ? 6.101 -4.143 7.173 1.00 97.81 109 GLU A C 1
ATOM 834 O O . GLU A 1 109 ? 5.424 -3.685 8.087 1.00 97.81 109 GLU A O 1
ATOM 839 N N . ALA A 1 110 ? 6.072 -3.623 5.942 1.00 97.88 110 ALA A N 1
ATOM 840 C CA . ALA A 1 110 ? 5.251 -2.466 5.589 1.00 97.88 110 ALA A CA 1
ATOM 841 C C . ALA A 1 110 ? 3.761 -2.688 5.896 1.00 97.88 110 ALA A C 1
ATOM 843 O O . ALA A 1 110 ? 3.115 -1.822 6.483 1.00 97.88 110 ALA A O 1
ATOM 844 N N . LEU A 1 111 ? 3.221 -3.861 5.540 1.00 97.88 111 LEU A N 1
ATOM 845 C CA . LEU A 1 111 ? 1.832 -4.223 5.832 1.00 97.88 111 LEU A CA 1
ATOM 846 C C . LEU A 1 111 ? 1.577 -4.407 7.332 1.00 97.88 111 LEU A C 1
ATOM 848 O O . LEU A 1 111 ? 0.534 -3.985 7.817 1.00 97.88 111 LEU A O 1
ATOM 852 N N . LEU A 1 112 ? 2.518 -4.989 8.080 1.00 97.81 112 LEU A N 1
ATOM 853 C CA . LEU A 1 112 ? 2.409 -5.084 9.539 1.00 97.81 112 LEU A CA 1
ATOM 854 C C . LEU A 1 112 ? 2.407 -3.701 10.197 1.00 97.81 112 LEU A C 1
ATOM 856 O O . LEU A 1 112 ? 1.574 -3.441 11.060 1.00 97.81 112 LEU A O 1
ATOM 860 N N . ASN A 1 113 ? 3.289 -2.800 9.759 1.00 97.81 113 ASN A N 1
ATOM 861 C CA . ASN A 1 113 ? 3.330 -1.419 10.237 1.00 97.81 113 ASN A CA 1
ATOM 862 C C . ASN A 1 113 ? 2.023 -0.686 9.917 1.00 97.81 113 ASN A C 1
ATOM 864 O O . ASN A 1 113 ? 1.497 0.029 10.768 1.00 97.81 113 ASN A O 1
ATOM 868 N N . PHE A 1 114 ? 1.465 -0.920 8.727 1.00 97.56 114 PHE A N 1
ATOM 869 C CA . PHE A 1 114 ? 0.174 -0.369 8.333 1.00 97.56 114 PHE A CA 1
ATOM 870 C C . PHE A 1 114 ? -0.972 -0.896 9.208 1.00 97.56 114 PHE A C 1
ATOM 872 O O . PHE A 1 114 ? -1.740 -0.107 9.744 1.00 97.56 114 PHE A O 1
ATOM 879 N N . LEU A 1 115 ? -1.063 -2.210 9.432 1.00 95.69 115 LEU A N 1
ATOM 880 C CA . LEU A 1 115 ? -2.087 -2.814 10.299 1.00 95.69 115 LEU A CA 1
ATOM 881 C C . LEU A 1 115 ? -1.950 -2.378 11.763 1.00 95.69 115 LEU A C 1
ATOM 883 O O . LEU A 1 115 ? -2.951 -2.173 12.454 1.00 95.69 115 LEU A O 1
ATOM 887 N N . LYS A 1 116 ? -0.712 -2.204 12.235 1.00 95.75 116 LYS A N 1
ATOM 888 C CA . LYS A 1 116 ? -0.427 -1.651 13.560 1.00 95.75 116 LYS A CA 1
ATOM 889 C C . LYS A 1 116 ? -0.948 -0.222 13.671 1.00 95.75 116 LYS A C 1
ATOM 891 O O . LYS A 1 116 ? -1.612 0.078 14.652 1.00 95.75 116 LYS A O 1
ATOM 896 N N . TRP A 1 117 ? -0.698 0.618 12.667 1.00 95.75 117 TRP A N 1
ATOM 897 C CA . TRP A 1 117 ? -1.249 1.972 12.608 1.00 95.75 117 TRP A CA 1
ATOM 898 C C . TRP A 1 117 ? -2.782 1.969 12.544 1.00 95.75 117 TRP A C 1
ATOM 900 O O . TRP A 1 117 ? -3.422 2.664 13.318 1.00 95.75 117 TRP A O 1
ATOM 910 N N . LEU A 1 118 ? -3.406 1.106 11.736 1.00 93.69 118 LEU A N 1
ATOM 911 C CA . LEU A 1 118 ? -4.870 0.965 11.742 1.00 93.69 118 LEU A CA 1
ATOM 912 C C . LEU A 1 118 ? -5.419 0.589 13.125 1.00 93.69 118 LEU A C 1
ATOM 914 O O . LEU A 1 118 ? -6.519 0.989 13.488 1.00 93.69 118 LEU A O 1
ATOM 918 N N . SER A 1 119 ? -4.645 -0.159 13.912 1.00 91.62 119 SER A N 1
ATOM 919 C CA . SER A 1 119 ? -5.023 -0.556 15.270 1.00 91.62 119 SER A CA 1
ATOM 920 C C . SER A 1 119 ? -4.874 0.561 16.307 1.00 91.62 119 SER A C 1
ATOM 922 O O . SER A 1 119 ? -5.392 0.399 17.409 1.00 91.62 119 SER A O 1
ATOM 924 N N . THR A 1 120 ? -4.182 1.665 15.994 1.00 91.38 120 THR A N 1
ATOM 925 C CA . THR A 1 120 ? -4.132 2.852 16.867 1.00 91.38 120 THR A CA 1
ATOM 926 C C . THR A 1 120 ? -5.320 3.782 16.651 1.00 91.38 120 THR A C 1
ATOM 928 O O . THR A 1 120 ? -5.564 4.656 17.480 1.00 91.38 120 THR A O 1
ATOM 931 N N . LEU A 1 121 ? -6.070 3.598 15.561 1.00 88.88 121 LEU A N 1
ATOM 932 C CA . LEU A 1 121 ? -7.253 4.395 15.272 1.00 88.88 121 LEU A CA 1
ATOM 933 C C . LEU A 1 121 ? -8.375 4.047 16.258 1.00 88.88 121 LEU A C 1
ATOM 935 O O . LEU A 1 121 ? -8.541 2.899 16.668 1.00 88.88 121 LEU A O 1
ATOM 939 N N . ARG A 1 122 ? -9.178 5.050 16.630 1.00 78.75 122 ARG A N 1
ATOM 940 C CA . ARG A 1 122 ? -10.245 4.917 17.645 1.00 78.75 122 ARG A CA 1
ATOM 941 C C . ARG A 1 122 ? -11.344 3.914 17.264 1.00 78.75 122 ARG A C 1
ATOM 943 O O . ARG A 1 122 ? -12.068 3.445 18.138 1.00 78.75 122 ARG A O 1
ATOM 950 N N . ASN A 1 123 ? -11.475 3.597 15.976 1.00 76.56 123 ASN A N 1
ATOM 951 C CA . ASN A 1 123 ? -12.519 2.730 15.440 1.00 76.56 123 ASN A CA 1
ATOM 952 C C . ASN A 1 123 ? -12.052 1.270 15.384 1.00 76.56 123 ASN A C 1
ATOM 954 O O . ASN A 1 123 ? -10.935 0.977 14.965 1.00 76.56 123 ASN A O 1
ATOM 958 N N . CYS A 1 124 ? -12.927 0.341 15.780 1.00 73.56 124 CYS A N 1
ATOM 959 C CA . CYS A 1 124 ? -12.605 -1.090 15.788 1.00 73.56 124 CYS A CA 1
ATOM 960 C C . CYS A 1 124 ? -12.441 -1.676 14.376 1.00 73.56 124 CYS A C 1
ATOM 962 O O . CYS A 1 124 ? -11.681 -2.630 14.208 1.00 73.56 124 CYS A O 1
ATOM 964 N N . GLU A 1 125 ? -13.102 -1.075 13.383 1.00 86.62 125 GLU A N 1
ATOM 965 C CA . GLU A 1 125 ? -13.051 -1.462 11.975 1.00 86.62 125 GLU A CA 1
ATOM 966 C C . GLU A 1 125 ? -12.887 -0.230 11.076 1.00 86.62 125 GLU A C 1
ATOM 968 O O . GLU A 1 125 ? -13.422 0.843 11.370 1.00 86.62 125 GLU A O 1
ATOM 973 N N . VAL A 1 126 ? -12.174 -0.390 9.959 1.00 92.44 126 VAL A N 1
ATOM 974 C CA . VAL A 1 126 ? -11.915 0.681 8.988 1.00 92.44 126 VAL A CA 1
ATOM 975 C C . VAL A 1 126 ? -12.410 0.326 7.588 1.00 92.44 126 VAL A C 1
ATOM 977 O O . VAL A 1 126 ? -12.295 -0.814 7.136 1.00 92.44 126 VAL A O 1
ATOM 980 N N . VAL A 1 127 ? -12.893 1.335 6.863 1.00 93.94 127 VAL A N 1
ATOM 981 C CA . VAL A 1 127 ? -13.170 1.239 5.424 1.00 93.94 127 VAL A CA 1
ATOM 982 C C . VAL A 1 127 ? -12.057 1.951 4.671 1.00 93.94 127 VAL A C 1
ATOM 984 O O . VAL A 1 127 ? -11.842 3.148 4.851 1.00 93.94 127 VAL A O 1
ATOM 987 N N . LEU A 1 128 ? -11.359 1.227 3.799 1.00 94.62 128 LEU A N 1
ATOM 988 C CA . LEU A 1 128 ? -10.295 1.802 2.983 1.00 94.62 128 LEU A CA 1
ATOM 989 C C . LEU A 1 128 ? -10.879 2.468 1.737 1.00 94.62 128 LEU A C 1
ATOM 991 O O . LEU A 1 128 ? -11.605 1.848 0.956 1.00 94.62 128 LEU A O 1
ATOM 995 N N . VAL A 1 129 ? -10.540 3.739 1.537 1.00 93.69 129 VAL A N 1
ATOM 996 C CA . VAL A 1 129 ? -11.027 4.550 0.418 1.00 93.69 129 VAL A CA 1
ATOM 997 C C . VAL A 1 129 ? -9.877 4.851 -0.534 1.00 93.69 129 VAL A C 1
ATOM 999 O O . VAL A 1 129 ? -8.856 5.382 -0.113 1.00 93.69 129 VAL A O 1
ATOM 1002 N N . ALA A 1 130 ? -10.051 4.559 -1.823 1.00 91.62 130 ALA A N 1
ATOM 1003 C CA . ALA A 1 130 ? -9.091 4.949 -2.858 1.00 91.62 130 ALA A CA 1
ATOM 1004 C C . ALA A 1 130 ? -9.804 5.461 -4.113 1.00 91.62 130 ALA A C 1
ATOM 1006 O O . ALA A 1 130 ? -10.924 5.047 -4.442 1.00 91.62 130 ALA A O 1
ATOM 1007 N N . HIS A 1 131 ? -9.156 6.381 -4.824 1.00 87.06 131 HIS A N 1
ATOM 1008 C CA . HIS A 1 131 ? -9.654 6.879 -6.098 1.00 87.06 131 HIS A CA 1
ATOM 1009 C C . HIS A 1 131 ? -9.346 5.864 -7.196 1.00 87.06 131 HIS A C 1
ATOM 1011 O O . HIS A 1 131 ? -8.189 5.537 -7.405 1.00 87.06 131 HIS A O 1
ATOM 1017 N N . ASN A 1 132 ? -10.370 5.347 -7.887 1.00 85.56 132 ASN A N 1
ATOM 1018 C CA . ASN A 1 132 ? -10.203 4.271 -8.877 1.00 85.56 132 ASN A CA 1
ATOM 1019 C C . ASN A 1 132 ? -9.601 2.968 -8.290 1.00 85.56 132 ASN A C 1
ATOM 1021 O O . ASN A 1 132 ? -9.070 2.122 -9.018 1.00 85.56 132 ASN A O 1
ATOM 1025 N N . GLY A 1 133 ? -9.729 2.771 -6.973 1.00 85.56 133 GLY A N 1
ATOM 1026 C CA . GLY A 1 133 ? -9.115 1.655 -6.257 1.00 85.56 133 GLY A CA 1
ATOM 1027 C C . GLY A 1 133 ? -9.570 0.276 -6.734 1.00 85.56 133 GLY A C 1
ATOM 1028 O O . GLY A 1 133 ? -8.798 -0.680 -6.663 1.00 85.56 133 GLY A O 1
ATOM 1029 N N . ARG A 1 134 ? -10.782 0.149 -7.303 1.00 85.88 134 ARG A N 1
ATOM 1030 C CA . ARG A 1 134 ? -11.269 -1.128 -7.870 1.00 85.88 134 ARG A CA 1
ATOM 1031 C C . ARG A 1 134 ? -10.404 -1.640 -9.015 1.00 85.88 134 ARG A C 1
ATOM 1033 O O . ARG A 1 134 ? -10.317 -2.848 -9.228 1.00 85.88 134 ARG A O 1
ATOM 1040 N N . VAL A 1 135 ? -9.793 -0.730 -9.766 1.00 85.69 135 VAL A N 1
ATOM 1041 C CA . VAL A 1 135 ? -8.945 -1.079 -10.908 1.00 85.69 135 VAL A CA 1
ATOM 1042 C C . VAL A 1 135 ? -7.528 -1.406 -10.452 1.00 85.69 135 VAL A C 1
ATOM 1044 O O . VAL A 1 135 ? -6.884 -2.244 -11.084 1.00 85.69 135 VAL A O 1
ATOM 1047 N N . PHE A 1 136 ? -7.061 -0.784 -9.366 1.00 87.31 136 PHE A N 1
ATOM 1048 C CA . PHE A 1 136 ? -5.658 -0.809 -8.974 1.00 87.31 136 PHE A CA 1
ATOM 1049 C C . PHE A 1 136 ? -5.444 -1.082 -7.489 1.00 87.31 136 PHE A C 1
ATOM 1051 O O . PHE A 1 136 ? -5.166 -2.231 -7.147 1.00 87.31 136 PHE A O 1
ATOM 1058 N N . ASP A 1 137 ? -5.595 -0.077 -6.618 1.00 90.38 137 ASP A N 1
ATOM 1059 C CA . ASP A 1 137 ? -5.154 -0.141 -5.219 1.00 90.38 137 ASP A CA 1
ATOM 1060 C C . ASP A 1 137 ? -5.674 -1.379 -4.497 1.00 90.38 137 ASP A C 1
ATOM 1062 O O . ASP A 1 137 ? -4.901 -2.109 -3.883 1.00 90.38 137 ASP A O 1
ATOM 1066 N N . PHE A 1 138 ? -6.965 -1.691 -4.636 1.00 92.56 138 PHE A N 1
ATOM 1067 C CA . PHE A 1 138 ? -7.573 -2.825 -3.941 1.00 92.56 138 PHE A CA 1
ATOM 1068 C C . PHE A 1 138 ? -7.043 -4.156 -4.467 1.00 92.56 138 PHE A C 1
ATOM 1070 O O . PHE A 1 138 ? -6.829 -5.078 -3.683 1.00 92.56 138 PHE A O 1
ATOM 1077 N N . ARG A 1 139 ? -6.789 -4.266 -5.778 1.00 91.62 139 ARG A N 1
ATOM 1078 C CA . ARG A 1 139 ? -6.242 -5.487 -6.390 1.00 91.62 139 ARG A CA 1
ATOM 1079 C C . ARG A 1 139 ? -4.803 -5.716 -5.945 1.00 91.62 139 ARG A C 1
ATOM 1081 O O . ARG A 1 139 ? -4.460 -6.821 -5.529 1.00 91.62 139 ARG A O 1
ATOM 1088 N N . VAL A 1 140 ? -3.984 -4.669 -6.013 1.00 92.12 140 VAL A N 1
ATOM 1089 C CA . VAL A 1 140 ? -2.560 -4.724 -5.669 1.00 92.12 140 VAL A CA 1
ATOM 1090 C C . VAL A 1 140 ? -2.384 -4.971 -4.168 1.00 92.12 140 VAL A C 1
ATOM 1092 O O . VAL A 1 140 ? -1.640 -5.874 -3.779 1.00 92.12 140 VAL A O 1
ATOM 1095 N N . LEU A 1 141 ? -3.128 -4.247 -3.325 1.00 95.06 141 LEU A N 1
ATOM 1096 C CA . LEU A 1 141 ? -3.103 -4.411 -1.872 1.00 95.06 141 LEU A CA 1
ATOM 1097 C C . LEU A 1 141 ? -3.600 -5.795 -1.448 1.00 95.06 141 LEU A C 1
ATOM 1099 O O . LEU A 1 141 ? -2.908 -6.476 -0.695 1.00 95.06 141 LEU A O 1
ATOM 1103 N N . SER A 1 142 ? -4.745 -6.254 -1.967 1.00 94.94 142 SER A N 1
ATOM 1104 C CA . SER A 1 142 ? -5.284 -7.579 -1.622 1.00 94.94 142 SER A CA 1
ATOM 1105 C C . SER A 1 142 ? -4.315 -8.691 -2.009 1.00 94.94 142 SER A C 1
ATOM 1107 O O . SER A 1 142 ? -4.063 -9.598 -1.218 1.00 94.94 142 SER A O 1
ATOM 1109 N N . ASN A 1 143 ? -3.703 -8.605 -3.194 1.00 94.38 143 ASN A N 1
ATOM 1110 C CA . ASN A 1 143 ? -2.703 -9.583 -3.599 1.00 94.38 143 ASN A CA 1
ATOM 1111 C C . ASN A 1 143 ? -1.462 -9.550 -2.688 1.00 94.38 143 ASN A C 1
ATOM 1113 O O . ASN A 1 143 ? -0.955 -10.605 -2.307 1.00 94.38 143 ASN A O 1
ATOM 1117 N N . ALA A 1 144 ? -0.980 -8.368 -2.294 1.00 95.19 144 ALA A N 1
ATOM 1118 C CA . ALA A 1 144 ? 0.146 -8.242 -1.367 1.00 95.19 144 ALA A CA 1
ATOM 1119 C C . ALA A 1 144 ? -0.167 -8.834 0.021 1.00 95.19 144 ALA A C 1
ATOM 1121 O O . ALA A 1 144 ? 0.648 -9.576 0.574 1.00 95.19 144 ALA A O 1
ATOM 1122 N N . VAL A 1 145 ? -1.361 -8.569 0.559 1.00 96.75 145 VAL A N 1
ATOM 1123 C CA . VAL A 1 145 ? -1.851 -9.149 1.821 1.00 96.75 145 VAL A CA 1
ATOM 1124 C C . VAL A 1 145 ? -1.924 -10.674 1.730 1.00 96.75 145 VAL A C 1
ATOM 1126 O O . VAL A 1 145 ? -1.435 -11.371 2.621 1.00 96.75 145 VAL A O 1
ATOM 1129 N N . VAL A 1 146 ? -2.458 -11.207 0.625 1.00 96.25 146 VAL A N 1
ATOM 1130 C CA . VAL A 1 146 ? -2.547 -12.657 0.409 1.00 96.25 146 VAL A CA 1
ATOM 1131 C C . VAL A 1 146 ? -1.164 -13.302 0.347 1.00 96.25 146 VAL A C 1
ATOM 1133 O O . VAL A 1 146 ? -0.899 -14.285 1.037 1.00 96.25 146 VAL A O 1
ATOM 1136 N N . ARG A 1 147 ? -0.245 -12.720 -0.427 1.00 95.00 147 ARG A N 1
ATOM 1137 C CA . ARG A 1 147 ? 1.112 -13.258 -0.609 1.00 95.00 147 ARG A CA 1
ATOM 1138 C C . ARG A 1 147 ? 1.993 -13.175 0.636 1.00 95.00 147 ARG A C 1
ATOM 1140 O O . ARG A 1 147 ? 3.018 -13.847 0.686 1.00 95.00 147 ARG A O 1
ATOM 1147 N N . THR A 1 148 ? 1.631 -12.346 1.612 1.00 96.00 148 THR A N 1
ATOM 1148 C CA . THR A 1 148 ? 2.380 -12.184 2.868 1.00 96.00 148 THR A CA 1
ATOM 1149 C C . THR A 1 148 ? 1.788 -12.971 4.039 1.00 96.00 148 THR A C 1
ATOM 1151 O O . THR A 1 148 ? 2.396 -12.991 5.113 1.00 96.00 148 THR A O 1
ATOM 1154 N N . GLY A 1 149 ? 0.647 -13.643 3.842 1.00 96.25 149 GLY A N 1
ATOM 1155 C CA . GLY A 1 149 ? -0.019 -14.426 4.887 1.00 96.25 149 GLY A CA 1
ATOM 1156 C C . GLY A 1 149 ? -0.708 -13.567 5.954 1.00 96.25 149 GLY A C 1
ATOM 1157 O O . GLY A 1 149 ? -0.878 -14.018 7.085 1.00 96.25 149 GLY A O 1
ATOM 1158 N N . LEU A 1 150 ? -1.049 -12.313 5.634 1.00 96.69 150 LEU A N 1
ATOM 1159 C CA . LEU A 1 150 ? -1.619 -11.347 6.583 1.00 96.69 150 LEU A CA 1
ATOM 1160 C C . LEU A 1 150 ? -3.145 -11.210 6.469 1.00 96.69 150 LEU A C 1
ATOM 1162 O O . LEU A 1 150 ? -3.722 -10.316 7.080 1.00 96.69 150 LEU A O 1
ATOM 1166 N N . GLN A 1 151 ? -3.814 -12.094 5.721 1.00 96.56 151 GLN A N 1
ATOM 1167 C CA . GLN A 1 151 ? -5.249 -11.999 5.424 1.00 96.56 151 GLN A CA 1
ATOM 1168 C C . GLN A 1 151 ? -6.100 -11.906 6.689 1.00 96.56 151 GLN A C 1
ATOM 1170 O O . GLN A 1 151 ? -6.988 -11.067 6.758 1.00 96.56 151 GLN A O 1
ATOM 1175 N N . LYS A 1 152 ? -5.811 -12.739 7.697 1.00 95.19 152 LYS A N 1
ATOM 1176 C CA . LYS A 1 152 ? -6.579 -12.758 8.947 1.00 95.19 152 LYS A CA 1
ATOM 1177 C C . LYS A 1 152 ? -6.491 -11.416 9.681 1.00 95.19 152 LYS A C 1
ATOM 1179 O O . LYS A 1 152 ? -7.509 -10.790 9.916 1.00 95.19 152 LYS A O 1
ATOM 1184 N N . GLN A 1 153 ? -5.272 -10.934 9.936 1.00 94.50 153 GLN A N 1
ATOM 1185 C CA . GLN A 1 153 ? -5.046 -9.646 10.611 1.00 94.50 153 GLN A CA 1
ATOM 1186 C C . GLN A 1 153 ? -5.633 -8.468 9.825 1.00 94.50 153 GLN A C 1
ATOM 1188 O O . GLN A 1 153 ? -6.074 -7.486 10.411 1.00 94.50 153 GLN A O 1
ATOM 1193 N N . PHE A 1 154 ? -5.628 -8.567 8.494 1.00 95.12 154 PHE A N 1
ATOM 1194 C CA . PHE A 1 154 ? -6.231 -7.567 7.629 1.00 95.12 154 PHE A CA 1
ATOM 1195 C C . PHE A 1 154 ? -7.756 -7.549 7.759 1.00 95.12 154 PHE A C 1
ATOM 1197 O O . PHE A 1 154 ? -8.323 -6.484 7.968 1.00 95.12 154 PHE A O 1
ATOM 1204 N N . LEU A 1 155 ? -8.413 -8.708 7.679 1.00 93.94 155 LEU A N 1
ATOM 1205 C CA . LEU A 1 155 ? -9.871 -8.819 7.796 1.00 93.94 155 LEU A CA 1
ATOM 1206 C C . LEU A 1 155 ? -10.380 -8.527 9.215 1.00 93.94 155 LEU A C 1
ATOM 1208 O O . LEU A 1 155 ? -11.492 -8.039 9.356 1.00 93.94 155 LEU A O 1
ATOM 1212 N N . ASP A 1 156 ? -9.555 -8.742 10.242 1.00 93.00 156 ASP A N 1
ATOM 1213 C CA . ASP A 1 156 ? -9.871 -8.362 11.627 1.00 93.00 156 ASP A CA 1
ATOM 1214 C C . ASP A 1 156 ? -9.940 -6.831 11.822 1.00 93.00 156 ASP A C 1
ATOM 1216 O O . ASP A 1 156 ? -10.444 -6.362 12.842 1.00 93.00 156 ASP A O 1
ATOM 1220 N N . LYS A 1 157 ? -9.392 -6.038 10.886 1.00 92.06 157 LYS A N 1
ATOM 1221 C CA . LYS A 1 157 ? -9.341 -4.568 10.982 1.00 92.06 157 LYS A CA 1
ATOM 1222 C C . LYS A 1 157 ? -10.051 -3.842 9.852 1.00 92.06 157 LYS A C 1
ATOM 1224 O O . LYS A 1 157 ? -10.577 -2.756 10.074 1.00 92.06 157 LYS A O 1
ATOM 1229 N N . VAL A 1 158 ? -10.059 -4.395 8.647 1.00 94.38 158 VAL A N 1
ATOM 1230 C CA . VAL A 1 158 ? -10.601 -3.749 7.451 1.00 94.38 158 VAL A CA 1
ATOM 1231 C C . VAL A 1 158 ? -11.948 -4.372 7.107 1.00 94.38 158 VAL A C 1
ATOM 1233 O O . VAL A 1 158 ? -12.004 -5.501 6.623 1.00 94.38 158 VAL A O 1
ATOM 1236 N N . SER A 1 159 ? -13.027 -3.612 7.295 1.00 93.19 159 SER A N 1
ATOM 1237 C CA . SER A 1 159 ? -14.394 -4.059 6.993 1.00 93.19 159 SER A CA 1
ATOM 1238 C C . SER A 1 159 ? -14.726 -3.998 5.503 1.00 93.19 159 SER A C 1
ATOM 1240 O O . SER A 1 159 ? -15.618 -4.700 5.026 1.00 93.19 159 SER A O 1
ATOM 1242 N N . GLY A 1 160 ? -13.994 -3.194 4.727 1.00 93.00 160 GLY A N 1
ATOM 1243 C CA . GLY A 1 160 ? -14.148 -3.185 3.279 1.00 93.00 160 GLY A CA 1
ATOM 1244 C C . GLY A 1 160 ? -13.371 -2.102 2.543 1.00 93.00 160 GLY A C 1
ATOM 1245 O O . GLY A 1 160 ? -12.596 -1.334 3.114 1.00 93.00 160 GLY A O 1
ATOM 1246 N N . PHE A 1 161 ? -13.624 -2.048 1.235 1.00 93.81 161 PHE A N 1
ATOM 1247 C CA . PHE A 1 161 ? -13.068 -1.067 0.308 1.00 93.81 161 PHE A CA 1
ATOM 1248 C C . PHE A 1 161 ? -14.179 -0.210 -0.303 1.00 93.81 161 PHE A C 1
ATOM 1250 O O . PHE A 1 161 ? -15.228 -0.737 -0.683 1.00 93.81 161 PHE A O 1
ATOM 1257 N N . THR A 1 162 ? -13.932 1.088 -0.497 1.00 92.94 162 THR A N 1
ATOM 1258 C CA . THR A 1 162 ? -14.838 1.964 -1.253 1.00 92.94 162 THR A CA 1
ATOM 1259 C C . THR A 1 162 ? -14.100 2.797 -2.296 1.00 92.94 162 THR A C 1
ATOM 1261 O O . THR A 1 162 ? -13.051 3.387 -2.047 1.00 92.94 162 THR A O 1
ATOM 1264 N N . ASP A 1 163 ? -14.666 2.853 -3.498 1.00 90.75 163 ASP A N 1
ATOM 1265 C CA . ASP A 1 163 ? -14.083 3.562 -4.633 1.00 90.75 163 ASP A CA 1
ATOM 1266 C C . ASP A 1 163 ? -14.686 4.966 -4.743 1.00 90.75 163 ASP A C 1
ATOM 1268 O O . ASP A 1 163 ? -15.863 5.127 -5.090 1.00 90.75 163 ASP A O 1
ATOM 1272 N N . SER A 1 164 ? -13.879 5.992 -4.459 1.00 87.50 164 SER A N 1
ATOM 1273 C CA . SER A 1 164 ? -14.365 7.377 -4.428 1.00 87.50 164 SER A CA 1
ATOM 1274 C C . SER A 1 164 ? -14.791 7.886 -5.809 1.00 87.50 164 SER A C 1
ATOM 1276 O O . SER A 1 164 ? -15.758 8.640 -5.917 1.00 87.50 164 SER A O 1
ATOM 1278 N N . LEU A 1 165 ? -14.144 7.429 -6.888 1.00 83.12 165 LEU A N 1
ATOM 1279 C CA . LEU A 1 165 ? -14.493 7.813 -8.259 1.00 83.12 165 LEU A CA 1
ATOM 1280 C C . LEU A 1 165 ? -15.907 7.346 -8.619 1.00 83.12 165 LEU A C 1
ATOM 1282 O O . LEU A 1 165 ? -16.672 8.077 -9.253 1.00 83.12 165 LEU A O 1
ATOM 1286 N N . SER A 1 166 ? -16.265 6.140 -8.190 1.00 78.12 166 SER A N 1
ATOM 1287 C CA . SER A 1 166 ? -17.601 5.583 -8.391 1.00 78.12 166 SER A CA 1
ATOM 1288 C C . SER A 1 166 ? -18.670 6.396 -7.649 1.00 78.12 166 SER A C 1
ATOM 1290 O O . SER A 1 166 ? -19.709 6.704 -8.233 1.00 78.12 166 SER A O 1
ATOM 1292 N N . LEU A 1 167 ? -18.384 6.813 -6.409 1.00 80.44 167 LEU A N 1
ATOM 1293 C CA . LEU A 1 167 ? -19.277 7.644 -5.587 1.00 80.44 167 LEU A CA 1
ATOM 1294 C C . LEU A 1 167 ? -19.472 9.054 -6.167 1.00 80.44 167 LEU A C 1
ATOM 1296 O O . LEU A 1 167 ? -20.585 9.585 -6.189 1.00 80.44 167 LEU A O 1
ATOM 1300 N N . ILE A 1 168 ? -18.400 9.667 -6.671 1.00 81.94 168 ILE A N 1
ATOM 1301 C CA . ILE A 1 168 ? -18.460 10.998 -7.290 1.00 81.94 168 ILE A CA 1
ATOM 1302 C C . ILE A 1 168 ? -19.288 10.942 -8.578 1.00 81.94 168 ILE A C 1
ATOM 1304 O O . ILE A 1 168 ? -20.156 11.786 -8.798 1.00 81.94 168 ILE A O 1
ATOM 1308 N N . ARG A 1 169 ? -19.075 9.920 -9.419 1.00 80.75 169 ARG A N 1
ATOM 1309 C CA . ARG A 1 169 ? -19.825 9.744 -10.674 1.00 80.75 169 ARG A CA 1
ATOM 1310 C C . ARG A 1 169 ? -21.311 9.490 -10.448 1.00 80.75 169 ARG A C 1
ATOM 1312 O O . ARG A 1 169 ? -22.118 9.960 -11.245 1.00 80.75 169 ARG A O 1
ATOM 1319 N N . SER A 1 170 ? -21.685 8.772 -9.387 1.00 79.06 170 SER A N 1
ATOM 1320 C CA . SER A 1 170 ? -23.099 8.556 -9.069 1.00 79.06 170 SER A CA 1
ATOM 1321 C C . SER A 1 170 ? -23.792 9.837 -8.601 1.00 79.06 170 SER A C 1
ATOM 1323 O O . SER A 1 170 ? -24.965 10.026 -8.911 1.00 79.06 170 SER A O 1
ATOM 1325 N N . LYS A 1 171 ? -23.078 10.729 -7.894 1.00 75.25 171 LYS A N 1
ATOM 1326 C CA . LYS A 1 171 ? -23.617 12.017 -7.418 1.00 75.25 171 LYS A CA 1
ATOM 1327 C C . LYS A 1 171 ? -23.614 13.120 -8.483 1.00 75.25 171 LYS A C 1
ATOM 1329 O O . LYS A 1 171 ? -24.486 13.981 -8.457 1.00 75.25 171 LYS A O 1
ATOM 1334 N N . HIS A 1 172 ? -22.690 13.077 -9.442 1.00 69.56 172 HIS A N 1
ATOM 1335 C CA . HIS A 1 172 ? -22.581 14.057 -10.526 1.00 69.56 172 HIS A CA 1
ATOM 1336 C C . HIS A 1 172 ? -22.712 13.376 -11.894 1.00 69.56 172 HIS A C 1
ATOM 1338 O O . HIS A 1 172 ? -21.721 13.150 -12.597 1.00 69.56 172 HIS A O 1
ATOM 1344 N N . LYS A 1 173 ? -23.949 13.045 -12.296 1.00 62.84 173 LYS A N 1
ATOM 1345 C CA . LYS A 1 173 ? -24.216 12.601 -13.673 1.00 62.84 173 LYS A CA 1
ATOM 1346 C C . LYS A 1 173 ? -23.835 13.728 -14.637 1.00 62.84 173 LYS A C 1
ATOM 1348 O O . LYS A 1 173 ? -24.275 14.861 -14.469 1.00 62.84 173 LYS A O 1
ATOM 1353 N N . LYS A 1 174 ? -23.017 13.417 -15.648 1.00 57.28 174 LYS A N 1
ATOM 1354 C CA . LYS A 1 174 ? -22.746 14.340 -16.759 1.00 57.28 174 LYS A CA 1
ATOM 1355 C C . LYS A 1 174 ? -24.066 14.597 -17.497 1.00 57.28 174 LYS A C 1
ATOM 1357 O O . LYS A 1 174 ? -24.538 13.699 -18.187 1.00 57.28 174 LYS A O 1
ATOM 1362 N N . THR A 1 175 ? -24.645 15.779 -17.303 1.00 48.59 175 THR A N 1
ATOM 1363 C CA . THR A 1 175 ? -25.649 16.378 -18.199 1.00 48.59 175 THR A CA 1
ATOM 1364 C C . THR A 1 175 ? -25.054 16.659 -19.569 1.00 48.59 175 THR A C 1
ATOM 1366 O O . THR A 1 175 ? -23.878 17.102 -19.611 1.00 48.59 175 THR A O 1
#